Protein AF-A0ABD7WRQ5-F1 (afdb_monomer_lite)

Secondary structure (DSSP, 8-state):
--HHHHHHHHHHHHHHHHHHHHHHHHHHHHHTTSTTHHHHHHHHHHHHHHHHHHHHHHH-GGGGS-TT-HHHHHHHHHHHHHHHHHHHHHT-

Organism: Priestia aryabhattai (NCBI:txid412384)

pLDDT: mean 87.57, std 8.48, range [47.62, 96.12]

Radius of gyration: 15.06 Å; chains: 1; bounding box: 38×26×42 Å

Foldseek 3Di:
DPVVLLVVLLVVLLVLLVVLLVQLVVLLVVLVPDPPSPVSSVVSNVVSVVVSVVVCVVPPPCPPDDCPDVSNVSSVVSSVVNNVVVVVVVVD

Structure (mmCIF, N/CA/C/O backbone):
data_AF-A0ABD7WRQ5-F1
#
_entry.id   AF-A0ABD7WRQ5-F1
#
loop_
_atom_site.group_PDB
_atom_site.id
_atom_site.type_symbol
_atom_site.label_atom_id
_atom_site.label_alt_id
_atom_site.label_comp_id
_atom_site.label_asym_id
_atom_site.label_entity_id
_atom_site.label_seq_id
_atom_site.pdbx_PDB_ins_code
_atom_site.Cartn_x
_atom_site.Cartn_y
_atom_site.Cartn_z
_atom_site.occupancy
_atom_site.B_iso_or_equiv
_atom_site.auth_seq_id
_atom_site.auth_comp_id
_atom_site.auth_asym_id
_atom_site.auth_atom_id
_atom_site.pdbx_PDB_model_num
ATOM 1 N N . MET A 1 1 ? -20.848 -0.089 18.610 1.00 59.72 1 MET A N 1
ATOM 2 C CA . MET A 1 1 ? -19.905 0.550 17.662 1.00 59.72 1 MET A CA 1
ATOM 3 C C . MET A 1 1 ? -18.594 -0.241 17.635 1.00 59.72 1 MET A C 1
ATOM 5 O O . MET A 1 1 ? -17.654 0.150 18.306 1.00 59.72 1 MET A O 1
ATOM 9 N N . LYS A 1 2 ? -18.539 -1.427 17.001 1.00 64.31 2 LYS A N 1
ATOM 10 C CA . LYS A 1 2 ? -17.308 -2.254 17.056 1.00 64.31 2 LYS A CA 1
ATOM 11 C C . LYS A 1 2 ? -17.026 -3.064 15.787 1.00 64.31 2 LYS A C 1
ATOM 13 O O . LYS A 1 2 ? -15.906 -3.029 15.304 1.00 64.31 2 LYS A O 1
ATOM 18 N N . ASN A 1 3 ? -18.037 -3.707 15.194 1.00 73.88 3 ASN A N 1
ATOM 19 C CA . ASN A 1 3 ? -17.815 -4.572 14.020 1.00 73.88 3 ASN A CA 1
ATOM 20 C C . ASN A 1 3 ? -17.888 -3.820 12.683 1.00 73.88 3 ASN A C 1
ATOM 22 O O . ASN A 1 3 ? -17.144 -4.141 11.764 1.00 73.88 3 ASN A O 1
ATOM 26 N N . LYS A 1 4 ? -18.763 -2.809 12.574 1.00 82.50 4 LYS A N 1
ATOM 27 C CA . LYS A 1 4 ? -18.936 -2.030 11.335 1.00 82.50 4 LYS A CA 1
ATOM 28 C C . LYS A 1 4 ? -17.682 -1.229 10.985 1.00 82.50 4 LYS A C 1
ATOM 30 O O . LYS A 1 4 ? -17.223 -1.299 9.856 1.00 82.50 4 LYS A O 1
ATOM 35 N N . ASP A 1 5 ? -17.096 -0.550 11.967 1.00 82.81 5 ASP A N 1
ATOM 36 C CA . ASP A 1 5 ? -15.875 0.248 11.784 1.00 82.81 5 ASP A CA 1
ATOM 37 C C . ASP A 1 5 ? -14.666 -0.635 11.458 1.00 82.81 5 ASP A C 1
ATOM 39 O O . ASP A 1 5 ? -13.813 -0.276 10.652 1.00 82.81 5 ASP A O 1
ATOM 43 N N . PHE A 1 6 ? -14.627 -1.831 12.048 1.00 85.25 6 PHE A N 1
ATOM 44 C CA . PHE A 1 6 ? -13.607 -2.833 11.768 1.00 85.25 6 PHE A CA 1
ATOM 45 C C . PHE A 1 6 ? -13.706 -3.346 10.327 1.00 85.25 6 PHE A C 1
ATOM 47 O O . PHE A 1 6 ? -12.715 -3.335 9.601 1.00 85.25 6 PHE A O 1
ATOM 54 N N . LEU A 1 7 ? -14.912 -3.719 9.887 1.00 89.00 7 LEU A N 1
ATOM 55 C CA . LEU A 1 7 ? -15.167 -4.161 8.517 1.00 89.00 7 LEU A CA 1
ATOM 56 C C . LEU A 1 7 ? -14.889 -3.040 7.509 1.00 89.00 7 LEU A C 1
ATOM 58 O O . LEU A 1 7 ? -14.232 -3.283 6.502 1.00 89.00 7 LEU A O 1
ATOM 62 N N . LEU A 1 8 ? -15.312 -1.807 7.805 1.00 89.12 8 LEU A N 1
ATOM 63 C CA . LEU A 1 8 ? -15.040 -0.648 6.956 1.00 89.12 8 LEU A CA 1
ATOM 64 C C . LEU A 1 8 ? -13.536 -0.390 6.830 1.00 89.12 8 LEU A C 1
ATOM 66 O O . LEU A 1 8 ? -13.057 -0.119 5.734 1.00 89.12 8 LEU A O 1
ATOM 70 N N . SER A 1 9 ? -12.782 -0.518 7.924 1.00 89.69 9 SER A N 1
ATOM 71 C CA . SER A 1 9 ? -11.329 -0.372 7.890 1.00 89.69 9 SER A CA 1
ATOM 72 C C . SER A 1 9 ? -10.665 -1.444 7.031 1.00 89.69 9 SER A C 1
ATOM 74 O O . SER A 1 9 ? -9.807 -1.112 6.217 1.00 89.69 9 SER A O 1
ATOM 76 N N . ILE A 1 10 ? -11.084 -2.707 7.151 1.00 91.50 10 ILE A N 1
ATOM 77 C CA . ILE A 1 10 ? -10.573 -3.799 6.312 1.00 91.50 10 ILE A CA 1
ATOM 78 C C . ILE A 1 10 ? -10.856 -3.508 4.837 1.00 91.50 10 ILE A C 1
ATOM 80 O O . ILE A 1 10 ? -9.923 -3.438 4.043 1.00 91.50 10 ILE A O 1
ATOM 8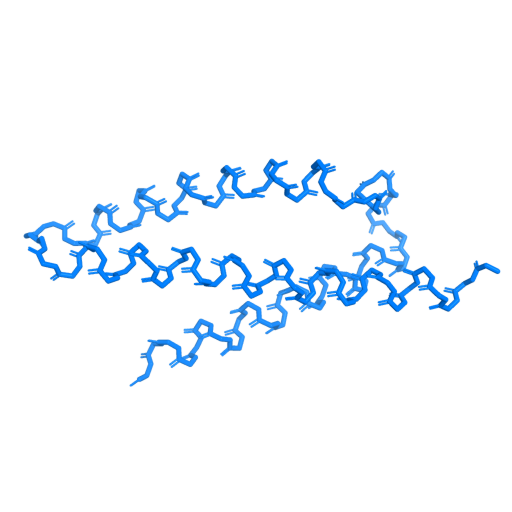4 N N . VAL A 1 11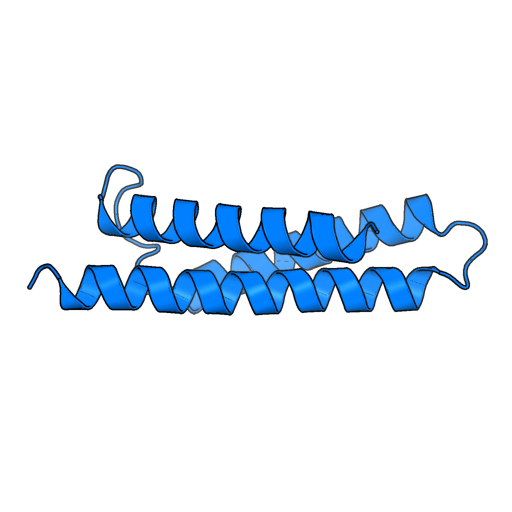 ? -12.121 -3.276 4.477 1.00 93.88 11 VAL A N 1
ATOM 85 C CA . VAL A 1 11 ? -12.537 -3.047 3.084 1.00 93.88 11 VAL A CA 1
ATOM 86 C C . VAL A 1 11 ? -11.819 -1.839 2.484 1.00 93.88 11 VAL A C 1
ATOM 88 O O . VAL A 1 11 ? -11.298 -1.924 1.373 1.00 93.88 11 VAL A O 1
ATOM 91 N N . LEU A 1 12 ? -11.723 -0.737 3.233 1.00 93.62 12 LEU A N 1
ATOM 92 C CA . LEU A 1 12 ? -11.015 0.460 2.789 1.00 93.62 12 LEU A CA 1
ATOM 93 C C . LEU A 1 12 ? -9.531 0.177 2.531 1.00 93.62 12 LEU A C 1
ATOM 95 O O . LEU A 1 12 ? -9.001 0.589 1.506 1.00 93.62 12 LEU A O 1
ATOM 99 N N . ASN A 1 13 ? -8.855 -0.529 3.437 1.00 93.81 13 ASN A N 1
ATOM 100 C CA . ASN A 1 13 ? -7.432 -0.823 3.281 1.00 93.81 13 ASN A CA 1
ATOM 101 C C . ASN A 1 13 ? -7.156 -1.841 2.166 1.00 93.81 13 ASN A C 1
ATOM 103 O O . ASN A 1 13 ? -6.148 -1.710 1.480 1.00 93.81 13 ASN A O 1
ATOM 107 N N . ILE A 1 14 ? -8.058 -2.797 1.927 1.00 94.94 14 ILE A N 1
ATOM 108 C CA . ILE A 1 14 ? -7.998 -3.683 0.754 1.00 94.94 14 ILE A CA 1
ATOM 109 C C . ILE A 1 14 ? -8.095 -2.857 -0.533 1.00 94.94 14 ILE A C 1
ATOM 111 O O . ILE A 1 14 ? -7.279 -3.021 -1.437 1.00 94.94 14 ILE A O 1
ATOM 115 N N . PHE A 1 15 ? -9.058 -1.937 -0.610 1.00 95.12 15 PHE A N 1
ATOM 116 C CA . PHE A 1 15 ? -9.224 -1.068 -1.775 1.00 95.12 15 PHE A CA 1
ATOM 117 C C . PHE A 1 15 ? -8.000 -0.169 -2.005 1.00 95.12 15 PHE A C 1
ATOM 119 O O . PHE A 1 15 ? -7.502 -0.065 -3.124 1.00 95.12 15 PHE A O 1
ATOM 126 N N . LEU A 1 16 ? -7.461 0.426 -0.937 1.00 95.19 16 LEU A N 1
ATOM 127 C CA . LEU A 1 16 ? -6.228 1.214 -1.002 1.00 95.19 16 LEU A CA 1
ATOM 128 C C . LEU A 1 16 ? -5.030 0.370 -1.459 1.00 95.19 16 LEU A C 1
ATOM 130 O O . LEU A 1 16 ? -4.201 0.873 -2.212 1.00 95.19 16 LEU A O 1
ATOM 134 N N . ALA A 1 17 ? -4.940 -0.899 -1.053 1.00 95.50 17 ALA A N 1
ATOM 135 C CA . ALA A 1 17 ? -3.883 -1.794 -1.518 1.00 95.50 17 ALA A CA 1
ATOM 136 C C . ALA A 1 17 ? -3.977 -2.048 -3.023 1.00 95.50 17 ALA A C 1
ATOM 138 O O . ALA A 1 17 ? -2.967 -1.933 -3.709 1.00 95.50 17 ALA A O 1
ATOM 139 N N . TYR A 1 18 ? -5.176 -2.306 -3.556 1.00 94.94 18 TYR A N 1
ATOM 140 C CA . TYR A 1 18 ? -5.368 -2.447 -5.002 1.00 94.94 18 TYR A CA 1
ATOM 141 C C . TYR A 1 18 ? -4.963 -1.190 -5.774 1.00 94.94 18 TYR A C 1
ATOM 143 O O . TYR A 1 18 ? -4.299 -1.297 -6.801 1.00 94.94 18 TYR A O 1
ATOM 151 N N . LEU A 1 19 ? -5.308 0.000 -5.275 1.00 95.50 19 LEU A N 1
ATOM 152 C CA . LEU A 1 19 ? -4.894 1.256 -5.907 1.00 95.50 19 LEU A CA 1
ATOM 153 C C . LEU A 1 19 ? -3.374 1.450 -5.885 1.00 95.50 19 LEU A C 1
ATOM 155 O O . LEU A 1 19 ? -2.800 1.900 -6.875 1.00 95.50 19 LEU A O 1
ATOM 159 N N . TRP A 1 20 ? -2.717 1.099 -4.779 1.00 96.12 20 TRP A N 1
ATOM 160 C CA . TRP A 1 20 ? -1.262 1.173 -4.692 1.00 96.12 20 TRP A CA 1
ATOM 161 C C . TRP A 1 20 ? -0.588 0.170 -5.636 1.00 96.12 20 TRP A C 1
ATOM 163 O O . TRP A 1 20 ? 0.322 0.534 -6.370 1.00 96.12 20 TRP A O 1
ATOM 173 N N . VAL A 1 21 ? -1.077 -1.069 -5.686 1.00 94.88 21 VAL A N 1
ATOM 174 C CA . VAL A 1 21 ? -0.601 -2.095 -6.627 1.00 94.88 21 VAL A CA 1
ATOM 175 C C . VAL A 1 21 ? -0.777 -1.634 -8.074 1.00 94.88 21 VAL A C 1
ATOM 177 O O . VAL A 1 21 ? 0.144 -1.772 -8.873 1.00 94.88 21 VAL A O 1
ATOM 180 N N . PHE A 1 22 ? -1.925 -1.041 -8.410 1.00 94.06 22 PHE A N 1
ATOM 181 C CA . PHE A 1 22 ? -2.181 -0.492 -9.740 1.00 94.06 22 PHE A CA 1
ATOM 182 C C . PHE A 1 22 ? -1.190 0.621 -10.108 1.00 94.06 22 PHE A C 1
ATOM 184 O O . PHE A 1 22 ? -0.673 0.639 -11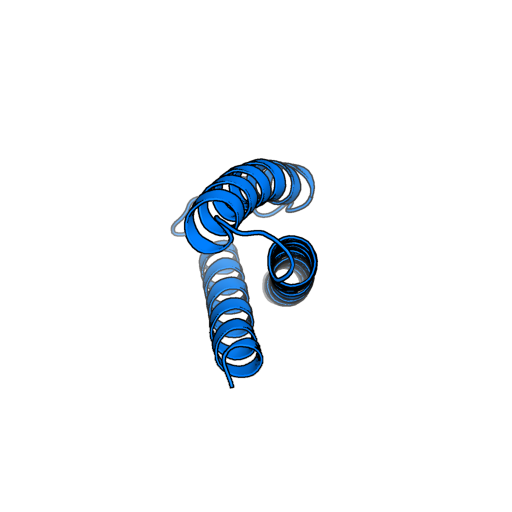.223 1.00 94.06 22 PHE A O 1
ATOM 191 N N . LEU A 1 23 ? -0.869 1.512 -9.164 1.00 94.12 23 LEU A N 1
ATOM 192 C CA . LEU A 1 23 ? 0.172 2.525 -9.351 1.00 94.12 23 LEU A CA 1
ATOM 193 C C . LEU A 1 23 ? 1.533 1.882 -9.653 1.00 94.12 23 LEU A C 1
ATOM 195 O O . LEU A 1 23 ? 2.217 2.311 -10.578 1.00 94.12 23 LEU A O 1
ATOM 199 N N . ILE A 1 24 ? 1.920 0.857 -8.890 1.00 93.12 24 ILE A N 1
ATOM 200 C CA . ILE A 1 24 ? 3.184 0.144 -9.100 1.00 93.12 24 ILE A CA 1
ATOM 201 C C . ILE A 1 24 ? 3.211 -0.535 -10.4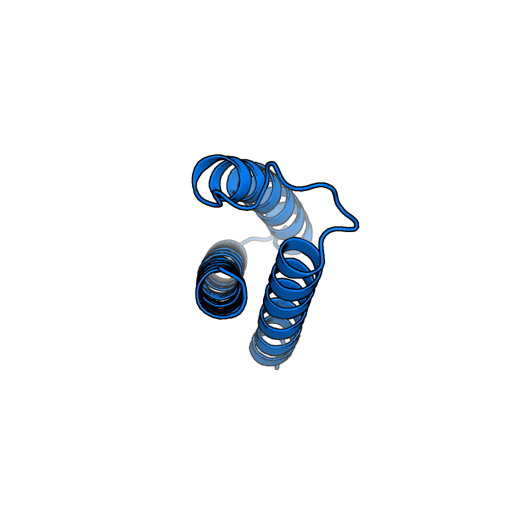74 1.00 93.12 24 ILE A C 1
ATOM 203 O O . ILE A 1 24 ? 4.201 -0.405 -11.189 1.00 93.12 24 ILE A O 1
ATOM 207 N N . TYR A 1 25 ? 2.120 -1.188 -10.877 1.00 92.00 25 TYR A N 1
ATOM 208 C CA . TYR A 1 25 ? 1.986 -1.795 -12.202 1.00 92.00 25 TYR A CA 1
ATOM 209 C C . TYR A 1 25 ? 2.153 -0.766 -13.329 1.00 92.00 25 TYR A C 1
ATOM 211 O O . TYR A 1 25 ? 2.945 -0.980 -14.242 1.00 92.00 25 TYR A O 1
ATOM 219 N N . LEU A 1 26 ? 1.477 0.384 -13.224 1.00 91.44 26 LEU A N 1
ATOM 220 C CA . LEU A 1 26 ? 1.581 1.470 -14.201 1.00 91.44 26 LEU A CA 1
ATOM 221 C C . LEU A 1 26 ? 3.016 2.003 -14.318 1.00 91.44 26 LEU A C 1
ATOM 223 O O . LEU A 1 26 ? 3.480 2.313 -15.413 1.00 91.44 26 LEU A O 1
ATOM 227 N N . ILE A 1 27 ? 3.723 2.107 -13.189 1.00 91.56 27 ILE A N 1
ATOM 228 C CA . ILE A 1 27 ? 5.133 2.494 -13.180 1.00 91.56 27 ILE A CA 1
ATOM 229 C C . ILE A 1 27 ? 5.956 1.429 -13.905 1.00 91.56 27 ILE A C 1
ATOM 231 O O . ILE A 1 27 ? 6.677 1.780 -14.831 1.00 91.56 27 ILE A O 1
ATOM 235 N N . PHE A 1 28 ? 5.839 0.149 -13.544 1.00 88.06 28 PHE A N 1
ATOM 236 C CA . PHE A 1 28 ? 6.604 -0.924 -14.189 1.00 88.06 28 PHE A CA 1
ATOM 237 C C . PHE A 1 28 ? 6.416 -0.959 -15.710 1.00 88.06 28 PHE A C 1
ATOM 239 O O . PHE A 1 28 ? 7.414 -0.979 -16.431 1.00 88.06 28 PHE A O 1
ATOM 246 N N . ASP A 1 29 ? 5.171 -0.889 -16.182 1.00 88.38 29 ASP A N 1
ATOM 247 C CA . ASP A 1 29 ? 4.835 -0.859 -17.609 1.00 88.38 29 ASP A CA 1
ATOM 248 C C . ASP A 1 29 ? 5.473 0.351 -18.319 1.00 88.38 29 ASP A C 1
ATOM 250 O O . ASP A 1 29 ? 6.138 0.217 -19.347 1.00 88.38 29 ASP A O 1
ATOM 254 N N . PHE A 1 30 ? 5.399 1.538 -17.704 1.00 87.81 30 PHE A N 1
ATOM 255 C CA . PHE A 1 30 ? 6.020 2.753 -18.239 1.00 87.81 30 PHE A CA 1
ATOM 256 C C . PHE A 1 30 ? 7.547 2.645 -18.363 1.00 87.81 30 PHE A C 1
ATOM 258 O O . PHE A 1 30 ? 8.157 3.207 -19.281 1.00 87.81 30 PHE A O 1
ATOM 265 N N . VAL A 1 31 ? 8.186 1.960 -17.414 1.00 89.06 31 VAL A N 1
ATOM 266 C CA . VAL A 1 31 ? 9.643 1.937 -17.311 1.00 89.06 31 VAL A CA 1
ATOM 267 C C . VAL A 1 31 ? 10.277 0.827 -18.165 1.00 89.06 31 VAL A C 1
ATOM 269 O O . VAL A 1 31 ? 11.441 0.952 -18.549 1.00 89.06 31 VAL A O 1
ATOM 272 N N . GLN A 1 32 ? 9.527 -0.220 -18.527 1.00 82.38 32 GLN A N 1
ATOM 273 C CA . GLN A 1 32 ? 10.023 -1.403 -19.249 1.00 82.38 32 GLN A CA 1
ATOM 274 C C . GLN A 1 32 ? 10.726 -1.081 -20.585 1.00 82.38 32 GLN A C 1
ATOM 276 O O . GLN A 1 32 ? 11.582 -1.836 -21.038 1.00 82.38 32 GLN A O 1
ATOM 281 N N . LEU A 1 33 ? 10.421 0.068 -21.195 1.00 75.31 33 LEU A N 1
ATOM 282 C CA . LEU A 1 33 ? 10.970 0.516 -22.481 1.00 75.31 33 LEU A CA 1
ATOM 283 C C . LEU A 1 33 ? 12.218 1.418 -22.358 1.00 75.31 33 LEU A C 1
ATOM 285 O O . LEU A 1 33 ? 12.595 2.077 -23.330 1.00 75.31 33 LEU A O 1
ATOM 289 N N . LYS A 1 34 ? 12.832 1.534 -21.171 1.00 81.38 34 LYS A N 1
ATOM 290 C CA . LYS A 1 34 ? 13.939 2.473 -20.905 1.00 81.38 34 LYS A CA 1
ATOM 291 C C . LYS A 1 34 ? 15.257 1.760 -20.599 1.00 81.38 34 LYS A C 1
ATOM 293 O O . LYS A 1 34 ? 15.288 0.784 -19.862 1.00 81.38 34 LYS A O 1
ATOM 298 N N . GLU A 1 35 ? 16.369 2.324 -21.077 1.00 78.00 35 GLU A N 1
ATOM 299 C CA . GLU A 1 35 ? 17.728 1.783 -20.871 1.00 78.00 35 GLU A CA 1
ATOM 300 C C . GLU A 1 35 ? 18.119 1.659 -19.386 1.00 78.00 35 GLU A C 1
ATOM 302 O O . GLU A 1 35 ? 18.818 0.728 -19.004 1.00 78.00 35 GLU A O 1
ATOM 307 N N . ASN A 1 36 ? 17.610 2.549 -18.526 1.00 81.25 36 ASN A N 1
ATOM 308 C CA . ASN A 1 36 ? 17.859 2.551 -17.078 1.00 81.25 36 ASN A CA 1
ATOM 309 C C . ASN A 1 36 ? 16.620 2.137 -16.273 1.00 81.25 36 ASN A C 1
ATOM 311 O O . ASN A 1 36 ? 16.269 2.781 -15.278 1.00 81.25 36 ASN A O 1
ATOM 315 N N . ALA A 1 37 ? 15.930 1.084 -16.719 1.00 83.50 37 ALA A N 1
ATOM 316 C CA . ALA A 1 37 ? 14.612 0.753 -16.199 1.00 83.50 37 ALA A CA 1
ATOM 317 C C . ALA A 1 37 ? 14.575 0.495 -14.681 1.00 83.50 37 ALA A C 1
ATOM 319 O O . ALA A 1 37 ? 13.665 0.941 -13.989 1.00 83.50 37 ALA A O 1
ATOM 320 N N . LEU A 1 38 ? 15.601 -0.160 -14.134 1.00 84.69 38 LEU A N 1
ATOM 321 C CA . LEU A 1 38 ? 15.684 -0.437 -12.697 1.00 84.69 38 LEU A CA 1
ATOM 322 C C . LEU A 1 38 ? 15.785 0.839 -11.852 1.00 84.69 38 LEU A C 1
ATOM 324 O O . LEU A 1 38 ? 15.024 1.020 -10.903 1.00 84.69 38 LEU A O 1
ATOM 328 N N . LEU A 1 39 ? 16.713 1.734 -12.205 1.00 87.88 39 LEU A N 1
ATOM 329 C CA . LEU A 1 39 ? 16.944 2.983 -11.473 1.00 87.88 39 LEU A CA 1
ATOM 330 C C . LEU A 1 39 ? 15.724 3.904 -11.559 1.00 87.88 39 LEU A C 1
ATOM 332 O O . LEU A 1 39 ? 15.273 4.434 -10.545 1.00 87.88 39 LEU A O 1
ATOM 336 N N . LEU A 1 40 ? 15.163 4.059 -12.761 1.00 89.44 40 LEU A N 1
ATOM 337 C CA . LEU A 1 40 ? 14.004 4.920 -12.983 1.00 89.44 40 LEU A CA 1
ATOM 338 C C . LEU A 1 40 ? 12.744 4.348 -12.314 1.00 89.44 40 LEU A C 1
ATOM 340 O O . LEU A 1 40 ? 11.996 5.095 -11.685 1.00 89.44 40 LEU A O 1
ATOM 344 N N . GLY A 1 41 ? 12.552 3.029 -12.373 1.00 90.62 41 GLY A N 1
ATOM 345 C CA . GLY A 1 41 ? 11.442 2.334 -11.726 1.00 90.62 41 GLY A CA 1
ATOM 346 C C . GLY A 1 41 ? 11.492 2.468 -10.209 1.00 90.62 41 GLY A C 1
ATOM 347 O O . GLY A 1 41 ? 10.487 2.814 -9.597 1.00 90.62 41 GLY A O 1
ATOM 348 N N . LEU A 1 42 ? 12.669 2.297 -9.599 1.00 90.69 42 LEU A N 1
ATOM 349 C CA . LEU A 1 42 ? 12.846 2.441 -8.152 1.00 90.69 42 LEU A CA 1
ATOM 350 C C . LEU A 1 42 ? 12.564 3.871 -7.681 1.00 90.69 42 LEU A C 1
ATOM 352 O O . LEU A 1 42 ? 11.859 4.063 -6.688 1.00 90.69 42 LEU A O 1
ATOM 356 N N . VAL A 1 43 ? 13.071 4.879 -8.398 1.00 93.88 43 VAL A N 1
ATOM 357 C CA . VAL A 1 43 ? 12.830 6.293 -8.070 1.00 93.88 43 VAL A CA 1
ATOM 358 C C . VAL A 1 43 ? 11.343 6.630 -8.182 1.00 93.88 43 VAL A C 1
ATOM 360 O O . VAL A 1 43 ? 10.770 7.182 -7.241 1.00 93.88 43 VAL A O 1
ATOM 363 N N . LEU A 1 44 ? 10.694 6.255 -9.288 1.00 93.44 44 LEU A N 1
ATOM 364 C CA . LEU A 1 44 ? 9.269 6.514 -9.492 1.00 93.44 44 LEU A CA 1
ATOM 365 C C . LEU A 1 44 ? 8.393 5.758 -8.492 1.00 93.44 44 LEU A C 1
ATOM 367 O O . LEU A 1 44 ? 7.474 6.354 -7.935 1.00 93.44 44 LEU A O 1
ATOM 371 N N . ALA A 1 45 ? 8.687 4.488 -8.210 1.00 93.25 45 ALA A N 1
ATOM 372 C CA . ALA A 1 45 ? 7.954 3.698 -7.222 1.00 93.25 45 ALA A CA 1
ATOM 373 C C . ALA A 1 45 ? 8.096 4.287 -5.813 1.00 93.25 45 ALA A C 1
ATOM 375 O O . ALA A 1 45 ? 7.114 4.347 -5.070 1.00 93.25 45 ALA A O 1
ATOM 376 N N . SER A 1 46 ? 9.285 4.785 -5.459 1.00 94.00 46 SER A N 1
ATOM 377 C CA . SER A 1 46 ? 9.534 5.441 -4.170 1.00 94.00 46 SER A CA 1
ATOM 378 C C . SER A 1 46 ? 8.733 6.738 -4.041 1.00 94.00 46 SER A C 1
ATOM 380 O O . SER A 1 46 ? 7.988 6.911 -3.077 1.00 94.00 46 SER A O 1
ATOM 382 N N . ILE A 1 47 ? 8.820 7.629 -5.035 1.00 95.31 47 ILE A N 1
ATOM 383 C CA . ILE A 1 47 ? 8.075 8.898 -5.046 1.00 95.31 47 ILE A CA 1
ATOM 384 C C . ILE A 1 47 ? 6.565 8.638 -5.076 1.00 95.31 47 ILE A C 1
ATOM 386 O O . ILE A 1 47 ? 5.821 9.217 -4.285 1.00 95.31 47 ILE A O 1
ATOM 390 N N . GLY A 1 48 ? 6.111 7.732 -5.942 1.00 94.75 48 GLY A N 1
ATOM 391 C CA . GLY A 1 48 ? 4.710 7.341 -6.057 1.00 94.75 48 GLY A CA 1
ATOM 392 C C . GLY A 1 48 ? 4.162 6.788 -4.745 1.00 94.75 48 GLY A C 1
ATOM 393 O O . GLY A 1 48 ? 3.081 7.182 -4.319 1.00 94.75 48 GLY A O 1
ATOM 394 N N . THR A 1 49 ? 4.934 5.954 -4.046 1.00 94.38 49 THR A N 1
ATOM 395 C CA . THR A 1 49 ? 4.546 5.416 -2.735 1.00 94.38 49 THR A CA 1
ATOM 396 C C . THR A 1 49 ? 4.459 6.504 -1.667 1.00 94.38 49 THR A C 1
ATOM 398 O O . THR A 1 49 ? 3.507 6.505 -0.888 1.00 94.38 49 THR A O 1
ATOM 401 N N . LEU A 1 50 ? 5.390 7.465 -1.641 1.00 94.88 50 LEU A N 1
ATOM 402 C CA . LEU A 1 50 ? 5.330 8.600 -0.711 1.00 94.88 50 LEU A CA 1
ATOM 403 C C . LEU A 1 50 ? 4.094 9.475 -0.957 1.00 94.88 50 LEU A C 1
ATOM 405 O O . LEU A 1 50 ? 3.386 9.830 -0.015 1.00 94.88 50 LEU A O 1
ATOM 409 N N . LEU A 1 51 ? 3.789 9.776 -2.221 1.00 94.56 51 LEU A N 1
ATOM 410 C CA . LEU A 1 51 ? 2.573 10.505 -2.589 1.00 94.56 51 LEU A CA 1
ATOM 411 C C . LEU A 1 51 ? 1.313 9.709 -2.227 1.00 94.56 51 LEU A C 1
ATOM 413 O O . LEU A 1 51 ? 0.345 10.272 -1.716 1.00 94.56 51 LEU A O 1
ATOM 417 N N . PHE A 1 52 ? 1.333 8.392 -2.426 1.00 94.69 52 PHE A N 1
ATOM 418 C CA . PHE A 1 52 ? 0.223 7.521 -2.059 1.00 94.69 52 PHE A CA 1
ATOM 419 C C . PHE A 1 52 ? 0.011 7.462 -0.540 1.00 94.69 52 PHE A C 1
ATOM 421 O O . PHE A 1 52 ? -1.129 7.448 -0.078 1.00 94.69 52 PHE A O 1
ATOM 428 N N . ALA A 1 53 ? 1.078 7.511 0.260 1.00 92.62 53 ALA A N 1
ATOM 429 C CA . ALA A 1 53 ? 0.970 7.591 1.714 1.00 92.62 53 ALA A CA 1
ATOM 430 C C . ALA A 1 53 ? 0.205 8.851 2.164 1.00 92.62 53 ALA A C 1
ATOM 432 O O . ALA A 1 53 ? -0.627 8.778 3.072 1.00 92.62 53 ALA A O 1
ATOM 433 N N . GLU A 1 54 ? 0.401 9.986 1.486 1.00 92.38 54 GLU A N 1
ATOM 434 C CA . GLU A 1 54 ? -0.387 11.201 1.724 1.00 92.38 54 GLU A CA 1
ATOM 435 C C . GLU A 1 54 ? -1.864 11.035 1.339 1.00 92.38 54 GLU A C 1
ATOM 437 O O . GLU A 1 54 ? -2.743 11.544 2.041 1.00 92.38 54 GLU A O 1
ATOM 442 N N . VAL A 1 55 ? -2.167 10.279 0.277 1.00 92.25 55 VAL A N 1
ATOM 443 C CA . VAL A 1 55 ? -3.550 9.920 -0.082 1.00 92.25 55 VAL A CA 1
ATOM 444 C C . VAL A 1 55 ? -4.187 9.082 1.025 1.00 92.25 55 VAL A C 1
ATOM 446 O O . VAL A 1 55 ? -5.270 9.427 1.500 1.00 92.25 55 VAL A O 1
ATOM 449 N N . ILE A 1 56 ? -3.500 8.040 1.507 1.00 91.06 56 ILE A N 1
ATOM 450 C CA . ILE A 1 56 ? -3.976 7.215 2.629 1.00 91.06 56 ILE A CA 1
ATOM 451 C C . ILE A 1 56 ? -4.242 8.096 3.853 1.00 91.06 56 ILE A C 1
ATOM 453 O O . ILE A 1 56 ? -5.298 7.979 4.473 1.00 91.06 56 ILE A O 1
ATOM 457 N N . ARG A 1 57 ? -3.322 9.009 4.187 1.00 88.69 57 ARG A N 1
ATOM 458 C CA . ARG A 1 57 ? -3.447 9.904 5.346 1.00 88.69 57 ARG A CA 1
ATOM 459 C C . ARG A 1 57 ? -4.685 10.801 5.276 1.00 88.69 57 ARG A C 1
ATOM 461 O O . ARG A 1 57 ? -5.243 11.131 6.318 1.00 88.69 57 ARG A O 1
ATOM 468 N N . ARG A 1 58 ? -5.111 11.200 4.076 1.00 88.31 58 ARG A N 1
ATOM 469 C CA . ARG A 1 58 ? -6.282 12.067 3.866 1.00 88.31 58 ARG A CA 1
ATOM 470 C C . ARG A 1 58 ? -7.594 11.293 3.769 1.00 88.31 58 ARG A C 1
ATOM 472 O O . ARG A 1 58 ? -8.612 11.777 4.250 1.00 88.31 58 ARG A O 1
ATOM 479 N N . VAL A 1 59 ? -7.575 10.122 3.135 1.00 88.00 59 VAL A N 1
ATOM 480 C CA . VAL A 1 59 ? -8.785 9.338 2.838 1.00 88.00 59 VAL A CA 1
ATOM 481 C C . VAL A 1 59 ? -9.155 8.403 3.983 1.00 88.00 59 VAL A C 1
ATOM 483 O O . VAL A 1 59 ? -10.332 8.121 4.180 1.00 88.00 59 VAL A O 1
ATOM 486 N N . ASN A 1 60 ? -8.177 7.907 4.743 1.00 85.69 60 ASN A N 1
ATOM 487 C CA . ASN A 1 60 ? -8.422 6.923 5.786 1.00 85.69 60 ASN A CA 1
ATOM 488 C C . ASN A 1 60 ? -8.808 7.602 7.115 1.00 85.69 60 ASN A C 1
ATOM 490 O O . ASN A 1 60 ? -7.922 8.077 7.833 1.00 85.69 60 ASN A O 1
ATOM 494 N N . PRO A 1 61 ? -10.098 7.593 7.515 1.00 82.75 61 PRO A N 1
ATOM 495 C CA . PRO A 1 61 ? -10.527 8.224 8.762 1.00 82.75 61 PRO A CA 1
ATOM 496 C C . PRO A 1 61 ? -9.945 7.512 9.990 1.00 82.75 61 PRO A C 1
ATOM 498 O O . PRO A 1 61 ? -9.870 8.093 11.069 1.00 82.75 61 PRO A O 1
ATOM 501 N N . PHE A 1 62 ? -9.487 6.265 9.827 1.00 82.00 62 PHE A N 1
ATOM 502 C CA . PHE A 1 62 ? -8.902 5.462 10.893 1.00 82.00 62 PHE A CA 1
ATOM 503 C C . PHE A 1 62 ? -7.423 5.791 11.158 1.00 82.00 62 PHE A C 1
ATOM 505 O O . PHE A 1 62 ? -6.821 5.224 12.074 1.00 82.00 62 PHE A O 1
ATOM 512 N N . VAL A 1 63 ? -6.815 6.708 10.393 1.00 76.31 63 VAL A N 1
ATOM 513 C CA . VAL A 1 63 ? -5.401 7.077 10.565 1.00 76.31 63 VAL A CA 1
ATOM 514 C C . VAL A 1 63 ? -5.136 7.753 11.917 1.00 76.31 63 VAL A C 1
ATOM 516 O O . VAL A 1 63 ? -4.049 7.587 12.476 1.00 76.31 63 VAL A O 1
ATOM 519 N N . THR A 1 64 ? -6.141 8.441 12.469 1.00 80.12 64 THR A N 1
ATOM 520 C CA . THR A 1 64 ? -6.101 9.160 13.754 1.00 80.12 64 THR A CA 1
ATOM 521 C C . THR A 1 64 ? -6.080 8.233 14.969 1.00 80.12 64 THR A C 1
ATOM 523 O O . THR A 1 64 ? -5.659 8.650 16.048 1.00 80.12 64 THR A O 1
ATOM 526 N N . TYR A 1 65 ? -6.475 6.963 14.818 1.00 80.12 65 TYR A N 1
ATOM 527 C CA . TYR A 1 65 ? -6.371 5.996 15.907 1.00 80.12 65 TYR A CA 1
ATOM 528 C C . TYR A 1 65 ? -4.906 5.720 16.273 1.00 80.12 65 TYR A C 1
ATOM 530 O O . TYR A 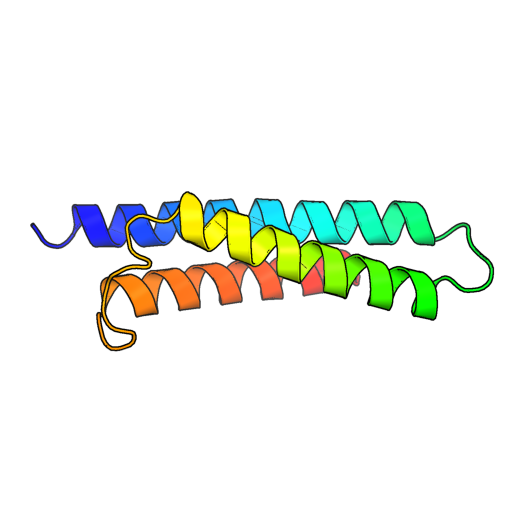1 65 ? -4.001 5.714 15.426 1.00 80.12 65 TYR A O 1
ATOM 538 N N . LYS A 1 66 ? -4.672 5.421 17.558 1.00 81.56 66 LYS A N 1
ATOM 539 C CA . LYS A 1 66 ? -3.374 4.929 18.039 1.00 81.56 66 LYS A CA 1
ATOM 540 C C . LYS A 1 66 ? -2.964 3.689 17.246 1.00 81.56 66 LYS A C 1
ATOM 542 O O . LYS A 1 66 ? -3.810 2.887 16.860 1.00 81.56 66 LYS A O 1
ATOM 547 N N . ILE A 1 67 ? -1.662 3.515 17.036 1.00 78.56 67 ILE A N 1
ATOM 548 C CA . ILE A 1 67 ? -1.107 2.370 16.291 1.00 78.56 67 ILE A CA 1
ATOM 549 C C . ILE A 1 67 ? -1.536 1.035 16.924 1.00 78.56 67 ILE A C 1
ATOM 551 O O . ILE A 1 67 ? -1.795 0.075 16.212 1.00 78.56 67 ILE A O 1
ATOM 555 N N . THR A 1 68 ? -1.711 1.001 18.248 1.00 83.62 68 THR A N 1
ATOM 556 C CA . THR A 1 68 ? -2.173 -0.174 19.003 1.00 83.62 68 THR A CA 1
ATOM 557 C C . THR A 1 68 ? -3.678 -0.448 18.895 1.00 83.62 68 THR A C 1
ATOM 559 O O . THR A 1 68 ? -4.163 -1.427 19.457 1.00 83.62 68 THR A O 1
ATOM 562 N N . HIS A 1 69 ? -4.448 0.402 18.207 1.00 84.44 69 HIS A N 1
ATOM 563 C CA . HIS A 1 69 ? -5.890 0.218 18.091 1.00 84.44 69 HIS A CA 1
ATOM 564 C C . HIS A 1 69 ? -6.211 -0.939 17.127 1.00 84.44 69 HIS A C 1
ATOM 566 O O . HIS A 1 69 ? -5.745 -0.921 15.983 1.00 84.44 69 HIS A O 1
ATOM 572 N N . PRO A 1 70 ? -7.061 -1.908 17.517 1.00 84.62 70 PRO A N 1
ATOM 573 C CA . PRO A 1 70 ? -7.286 -3.131 16.742 1.00 84.62 70 PRO A CA 1
ATOM 574 C C . PRO A 1 70 ? -7.811 -2.865 15.325 1.00 84.62 70 PRO A C 1
ATOM 576 O O . PRO A 1 70 ? -7.416 -3.554 14.393 1.00 84.62 70 PRO A O 1
ATOM 579 N N . VAL A 1 71 ? -8.637 -1.828 15.134 1.00 85.88 71 VAL A N 1
ATOM 580 C CA . VAL A 1 71 ? -9.138 -1.425 13.803 1.00 85.88 71 VAL A CA 1
ATOM 581 C C . VAL A 1 71 ? -7.991 -1.006 12.874 1.00 85.88 71 VAL A C 1
ATOM 583 O O . VAL A 1 71 ? -7.968 -1.384 11.709 1.00 85.88 71 VAL A O 1
ATOM 586 N N . LYS A 1 72 ? -7.004 -0.266 13.395 1.00 84.88 72 LYS A N 1
ATOM 587 C CA . LYS A 1 72 ? -5.862 0.220 12.609 1.00 84.88 72 LYS A CA 1
ATOM 588 C C . LYS A 1 72 ? -4.904 -0.916 12.260 1.00 84.88 72 LYS A C 1
ATOM 590 O O . LYS A 1 72 ? -4.431 -0.981 11.131 1.00 84.88 72 LYS A O 1
ATOM 595 N N . ILE A 1 73 ? -4.682 -1.832 13.204 1.00 87.19 73 ILE A N 1
ATOM 596 C CA . ILE A 1 73 ? -3.889 -3.048 12.986 1.00 87.19 73 ILE A CA 1
ATOM 597 C C . ILE A 1 73 ? -4.539 -3.916 11.904 1.00 87.19 73 ILE A C 1
ATOM 599 O O . ILE A 1 73 ? -3.871 -4.303 10.952 1.00 87.19 73 ILE A O 1
ATOM 603 N N . ALA A 1 74 ? -5.844 -4.175 12.007 1.00 88.75 74 ALA A N 1
ATOM 604 C CA . ALA A 1 74 ? -6.567 -4.986 11.031 1.00 88.75 74 ALA A CA 1
ATOM 605 C C . ALA A 1 74 ? -6.532 -4.374 9.627 1.00 88.75 74 ALA A C 1
ATOM 607 O O . ALA A 1 74 ? -6.270 -5.082 8.656 1.00 88.75 74 ALA A O 1
ATOM 608 N N . GLY A 1 75 ? -6.730 -3.058 9.525 1.00 88.19 75 GLY A N 1
ATOM 609 C CA . GLY A 1 75 ? -6.573 -2.328 8.274 1.00 88.19 75 GLY A CA 1
ATOM 610 C C . GLY A 1 75 ? -5.166 -2.469 7.687 1.00 88.19 75 GLY A C 1
ATOM 611 O O . GLY A 1 75 ? -5.023 -2.855 6.532 1.00 88.19 75 GLY A O 1
ATOM 612 N N . PHE A 1 76 ? -4.127 -2.238 8.492 1.00 89.44 76 PHE A N 1
ATOM 613 C CA . PHE A 1 76 ? -2.735 -2.340 8.046 1.00 89.44 76 PHE A CA 1
ATOM 614 C C . PHE A 1 76 ? -2.358 -3.756 7.584 1.00 89.44 76 PHE A C 1
ATOM 616 O O . PHE A 1 76 ? -1.765 -3.917 6.520 1.00 89.44 76 PHE A O 1
ATOM 623 N N . ILE A 1 77 ? -2.754 -4.788 8.337 1.00 93.12 77 ILE A N 1
ATOM 624 C CA . ILE A 1 77 ? -2.537 -6.192 7.957 1.00 93.12 77 ILE A CA 1
ATOM 625 C C . ILE A 1 77 ? -3.265 -6.509 6.647 1.00 93.12 77 ILE A C 1
ATOM 627 O O . ILE A 1 77 ? -2.684 -7.126 5.758 1.00 93.12 77 ILE A O 1
ATOM 631 N N . SER A 1 78 ? -4.510 -6.049 6.497 1.00 92.50 78 SER A N 1
ATOM 632 C CA . SER A 1 78 ? -5.293 -6.269 5.274 1.00 92.50 78 SER A CA 1
ATOM 633 C C . SER A 1 78 ? -4.640 -5.611 4.059 1.00 92.50 78 SER A C 1
ATOM 635 O O . SER A 1 78 ? -4.537 -6.240 3.009 1.00 92.50 78 SER A O 1
ATOM 637 N N . PHE A 1 79 ? -4.143 -4.377 4.211 1.00 94.06 79 PHE A N 1
ATOM 638 C CA . PHE A 1 79 ? -3.389 -3.695 3.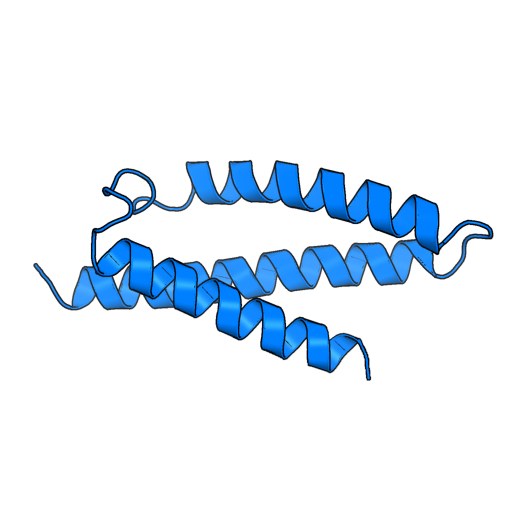160 1.00 94.06 79 PHE A CA 1
ATOM 639 C C . PHE A 1 79 ? -2.142 -4.497 2.769 1.00 94.06 79 PHE A C 1
ATOM 641 O O . PHE A 1 79 ? -1.947 -4.811 1.598 1.00 94.06 79 PHE A O 1
ATOM 648 N N . GLY A 1 80 ? -1.316 -4.860 3.757 1.00 93.19 80 GLY A N 1
ATOM 649 C CA . GLY A 1 80 ? -0.045 -5.548 3.529 1.00 93.19 80 GLY A CA 1
ATOM 650 C C . GLY A 1 80 ? -0.205 -6.928 2.891 1.00 93.19 80 GLY A C 1
ATOM 651 O O . GLY A 1 80 ? 0.580 -7.277 2.009 1.00 93.19 80 GLY A O 1
ATOM 652 N N . LEU A 1 81 ? -1.237 -7.685 3.281 1.00 94.94 81 LEU A N 1
ATOM 653 C CA . LEU A 1 81 ? -1.549 -8.991 2.691 1.00 94.94 81 LEU A CA 1
ATOM 654 C C . LEU A 1 81 ? -1.925 -8.866 1.214 1.00 94.94 81 LEU A C 1
ATOM 656 O O . LEU A 1 81 ? -1.351 -9.562 0.381 1.00 94.94 81 LEU A O 1
ATOM 660 N N . ILE A 1 82 ? -2.852 -7.963 0.880 1.00 95.25 82 ILE A N 1
ATOM 661 C CA . ILE A 1 82 ? -3.300 -7.775 -0.505 1.00 95.25 82 ILE A CA 1
ATOM 662 C C . ILE A 1 82 ? -2.174 -7.217 -1.372 1.00 95.25 82 ILE A C 1
ATOM 664 O O . ILE A 1 82 ? -1.961 -7.720 -2.475 1.00 95.25 82 ILE A O 1
ATOM 668 N N . ALA A 1 83 ? -1.427 -6.230 -0.874 1.00 93.31 83 ALA A N 1
ATOM 669 C CA . ALA A 1 83 ? -0.296 -5.657 -1.591 1.00 93.31 83 ALA A CA 1
ATOM 670 C C . ALA A 1 83 ? 0.771 -6.720 -1.893 1.00 93.31 83 ALA A C 1
ATOM 672 O O . ALA A 1 83 ? 1.154 -6.888 -3.046 1.00 93.31 83 ALA A O 1
ATOM 673 N N . SER A 1 84 ? 1.193 -7.491 -0.886 1.00 92.31 84 SER A N 1
ATOM 674 C CA . SER A 1 84 ? 2.209 -8.540 -1.058 1.00 92.31 84 SER A CA 1
ATOM 675 C C . SER A 1 84 ? 1.744 -9.647 -2.006 1.00 92.31 84 SER A C 1
ATOM 677 O O . SER A 1 84 ? 2.497 -10.048 -2.890 1.00 92.31 84 SER A O 1
ATOM 679 N N . ALA A 1 85 ? 0.499 -10.117 -1.858 1.00 92.75 85 ALA A N 1
ATOM 680 C CA . ALA A 1 85 ? -0.054 -11.170 -2.707 1.00 92.75 85 ALA A CA 1
ATOM 681 C C . ALA A 1 85 ? -0.127 -10.745 -4.182 1.00 92.75 85 ALA A C 1
ATOM 683 O O . ALA A 1 85 ? 0.246 -11.514 -5.065 1.00 92.75 85 ALA A O 1
ATOM 684 N N . ASN A 1 86 ? -0.560 -9.511 -4.456 1.00 91.31 86 ASN A N 1
ATOM 685 C CA . ASN A 1 86 ? -0.653 -9.015 -5.828 1.00 91.31 86 ASN A CA 1
ATOM 686 C C . ASN A 1 86 ? 0.713 -8.651 -6.418 1.00 91.31 86 ASN A C 1
ATOM 688 O O . ASN A 1 86 ? 0.936 -8.889 -7.598 1.00 91.31 86 ASN A O 1
ATOM 692 N N . LEU A 1 87 ? 1.644 -8.112 -5.625 1.00 87.19 87 LEU A N 1
ATOM 693 C CA . LEU A 1 87 ? 3.010 -7.879 -6.102 1.00 87.19 87 LEU A CA 1
ATOM 694 C C . LEU A 1 87 ? 3.700 -9.185 -6.499 1.00 87.19 87 LEU A C 1
ATOM 696 O O . LEU A 1 87 ? 4.366 -9.232 -7.531 1.00 87.19 87 LEU A O 1
ATOM 700 N N . TYR A 1 88 ? 3.514 -10.246 -5.707 1.00 86.12 88 TYR A N 1
ATOM 701 C CA . TYR A 1 88 ? 4.009 -11.576 -6.057 1.00 86.12 88 TYR A CA 1
ATOM 702 C C . TYR A 1 88 ? 3.405 -12.068 -7.377 1.00 86.12 88 TYR A C 1
ATOM 704 O O . TYR A 1 88 ? 4.131 -12.578 -8.222 1.00 86.12 88 TYR A O 1
ATOM 712 N N . TRP A 1 89 ? 2.103 -11.846 -7.580 1.00 82.31 89 TRP A N 1
ATOM 713 C CA . TRP A 1 89 ? 1.415 -12.201 -8.822 1.00 82.31 89 TRP A CA 1
ATOM 714 C C . TRP A 1 89 ? 1.927 -11.428 -10.042 1.00 82.31 89 TRP A C 1
ATOM 716 O O . TRP A 1 89 ? 2.098 -12.010 -11.100 1.00 82.31 89 TRP A O 1
ATOM 726 N N . ILE A 1 90 ? 2.191 -10.126 -9.908 1.00 72.50 90 ILE A N 1
ATOM 727 C CA . ILE A 1 90 ? 2.712 -9.282 -11.001 1.00 72.50 90 ILE A CA 1
ATOM 728 C C . ILE A 1 90 ? 4.157 -9.655 -11.378 1.00 72.50 90 ILE A C 1
ATOM 730 O O . ILE A 1 90 ? 4.612 -9.336 -12.471 1.00 72.50 90 ILE A O 1
ATOM 734 N N . SER A 1 91 ? 4.887 -10.316 -10.477 1.00 61.34 91 SER A N 1
ATOM 735 C CA . SER A 1 91 ? 6.288 -10.700 -10.689 1.00 61.34 91 SER A CA 1
ATOM 736 C C . SER A 1 91 ? 6.458 -12.048 -11.413 1.00 61.34 91 SER A C 1
ATOM 738 O O . SER A 1 91 ? 7.600 -12.464 -11.612 1.00 61.34 91 SER A O 1
ATOM 740 N N . PHE A 1 92 ? 5.361 -12.733 -11.762 1.00 47.62 92 PHE A N 1
ATOM 741 C CA . PHE A 1 92 ? 5.319 -14.051 -12.411 1.00 47.62 92 PHE A CA 1
ATOM 742 C C . PHE A 1 92 ? 4.725 -13.951 -13.821 1.00 47.62 92 PHE A C 1
ATOM 744 O O . PHE A 1 92 ? 5.222 -14.674 -14.713 1.00 47.62 92 PHE A O 1
#

Sequence (92 aa):
MKNKDFLLSIVLNIFLAYLWVFLIYLIFDFVQLKENALLLGLVLASIGTLLFAEVIRRVNPFVTYKITHPVKIAGFISFGLIASANLYWISF